Protein AF-A0A486XN55-F1 (afdb_monomer)

pLDDT: mean 76.51, std 16.98, range [40.28, 93.38]

Nearest PDB structures (foldseek):
  2z3f-assembly1_C  TM=4.431E-01  e=6.919E+00  Schizosaccharomyces pombe
  6ayz-assembly1_A  TM=2.713E-01  e=8.700E+00  Saccharomyces cerevisiae S288C

Radius of gyration: 22.22 Å; Cα contacts (8 Å, |Δi|>4): 182; chains: 1; bounding box: 33×54×76 Å

Solvent-accessible surface area (backbone atoms only — not comparable to full-atom values): 8512 Å² total; per-residue (Å²): 144,79,78,70,64,66,59,56,55,55,53,55,55,53,59,62,59,64,71,68,73,64,95,74,78,81,50,74,65,54,54,60,74,67,59,52,74,82,56,52,79,34,48,48,76,49,76,36,54,36,43,66,66,56,53,53,42,48,79,73,39,101,78,53,82,87,72,74,58,51,49,72,74,38,42,85,31,59,35,27,42,39,37,34,38,32,42,50,31,72,58,69,45,63,50,77,46,75,48,74,52,90,96,50,96,65,63,49,76,43,82,43,68,85,38,67,36,62,61,67,64,90,61,66,52,77,46,77,43,82,74,50,67,41,53,81,66,128

Foldseek 3Di:
DPPPPVVVVVVVVVVVVVVPPPVDDDDPVSQVVPDDPVQCVQKDKDKAWDAPVLVVCVVPDPDRDDDHDDLVRQAQGFIKIKMWMAGQAQAWDWHWDFADDPPDPGTDIDTGDIDGYDRDDPGTDIDMGGDGGHDDHD

Mean predicted aligned error: 12.52 Å

Sequence (138 aa):
MIRLWKSVLFLFCICFFCNVARADGLDLFSHLYLSNKKYAKNIEVHAYLVTKEQVAKLFSEENAEVTQKTNKELYGQEVFLLVRVKNNGEYMSFGLLNCKISNQGVPITIEIGMMPGGGNMKFFHDSVLYIGKGFIPN

Secondary structure (DSSP, 8-state):
--SSHHHHHHHHHHHHHTT----S---HHHHHHT--TTTGGGEEEEEEEEEHHHHHHHHHSTT----PPPHHHHTTSEEEEEEEEEE-SSS-EEEEEEEPPTT-SSPEEEEEEEE--SS---SPEEEEEEEEE-PPP-

Structure (mmCIF, N/CA/C/O backbone):
data_AF-A0A486XN55-F1
#
_entry.id   AF-A0A486XN55-F1
#
loop_
_atom_site.group_PDB
_atom_site.id
_atom_site.type_symbol
_atom_site.label_atom_id
_atom_site.label_alt_id
_atom_site.label_comp_id
_atom_site.label_asym_id
_atom_site.label_entity_id
_atom_site.label_seq_id
_atom_site.pdbx_PDB_ins_code
_atom_site.Cartn_x
_atom_site.Cartn_y
_atom_site.Cartn_z
_atom_site.occupancy
_atom_site.B_iso_or_equiv
_atom_site.auth_seq_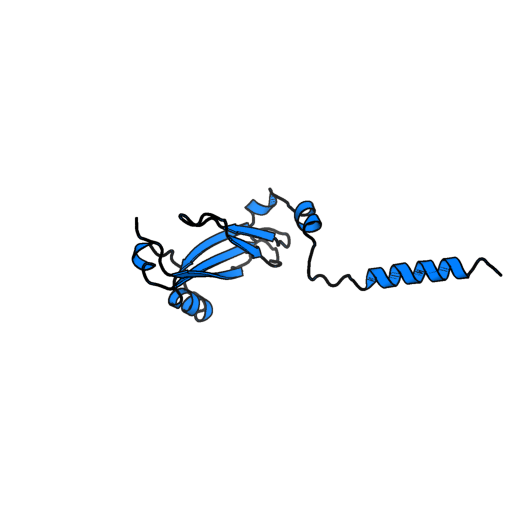id
_atom_site.auth_comp_id
_atom_site.auth_asym_id
_atom_site.auth_atom_id
_atom_site.pdbx_PDB_model_num
ATOM 1 N N . MET A 1 1 ? 5.270 -39.437 -52.676 1.00 54.31 1 MET A N 1
ATOM 2 C CA . MET A 1 1 ? 4.380 -38.448 -52.021 1.00 54.31 1 MET A CA 1
ATOM 3 C C . MET A 1 1 ? 4.280 -38.708 -50.512 1.00 54.31 1 MET A C 1
ATOM 5 O O . MET A 1 1 ? 3.253 -39.169 -50.051 1.00 54.31 1 MET A O 1
ATOM 9 N N . ILE A 1 2 ? 5.345 -38.482 -49.728 1.00 52.91 2 ILE A N 1
ATOM 10 C CA . ILE A 1 2 ? 5.324 -38.726 -48.257 1.00 52.91 2 ILE A CA 1
ATOM 11 C C . ILE A 1 2 ? 5.932 -37.543 -47.463 1.00 52.91 2 ILE A C 1
ATOM 13 O O . ILE A 1 2 ? 5.836 -37.475 -46.242 1.00 52.91 2 ILE A O 1
ATOM 17 N N . ARG A 1 3 ? 6.528 -36.547 -48.139 1.00 52.38 3 ARG A N 1
ATOM 18 C CA . ARG A 1 3 ? 7.307 -35.479 -47.484 1.00 52.38 3 ARG A CA 1
ATOM 19 C C . ARG A 1 3 ? 6.553 -34.180 -47.169 1.00 52.38 3 ARG A C 1
ATOM 21 O O . ARG A 1 3 ? 7.085 -33.393 -46.402 1.00 52.38 3 ARG A O 1
ATOM 28 N N . LEU A 1 4 ? 5.344 -33.956 -47.696 1.00 52.03 4 LEU A N 1
ATOM 29 C CA . LEU A 1 4 ? 4.636 -32.675 -47.506 1.00 52.03 4 LEU A CA 1
ATOM 30 C C . LEU A 1 4 ? 3.799 -32.581 -46.218 1.00 52.03 4 LEU A C 1
ATOM 32 O O . LEU A 1 4 ? 3.558 -31.481 -45.736 1.00 52.03 4 LEU A O 1
ATOM 36 N N . TRP A 1 5 ? 3.365 -33.698 -45.628 1.00 46.31 5 TRP A N 1
ATOM 37 C CA . TRP A 1 5 ? 2.432 -33.651 -44.489 1.00 46.31 5 TRP A CA 1
ATOM 38 C C . TRP A 1 5 ? 3.099 -33.334 -43.146 1.00 46.31 5 TRP A C 1
ATOM 40 O O . TRP A 1 5 ? 2.457 -32.776 -42.260 1.00 46.31 5 TRP A O 1
ATOM 50 N N . LYS A 1 6 ? 4.402 -33.609 -42.999 1.00 44.28 6 LYS A N 1
ATOM 51 C CA . LYS A 1 6 ? 5.136 -33.292 -41.761 1.00 44.28 6 LYS A CA 1
ATOM 52 C C . LYS A 1 6 ? 5.344 -31.785 -41.567 1.00 44.28 6 LYS A C 1
ATOM 54 O O . LYS A 1 6 ? 5.358 -31.323 -40.433 1.00 44.28 6 LYS A O 1
ATOM 59 N N . SER A 1 7 ? 5.447 -31.019 -42.654 1.00 51.88 7 SER A N 1
ATOM 60 C CA . SER A 1 7 ? 5.634 -29.563 -42.596 1.00 51.88 7 SER A CA 1
ATOM 61 C C . SER A 1 7 ? 4.340 -28.803 -42.293 1.00 51.88 7 SER A C 1
ATOM 63 O O . SER A 1 7 ? 4.386 -27.775 -41.626 1.00 51.88 7 SER A O 1
ATOM 65 N N . VAL A 1 8 ? 3.181 -29.326 -42.714 1.00 55.84 8 VAL A N 1
ATOM 66 C CA . VAL A 1 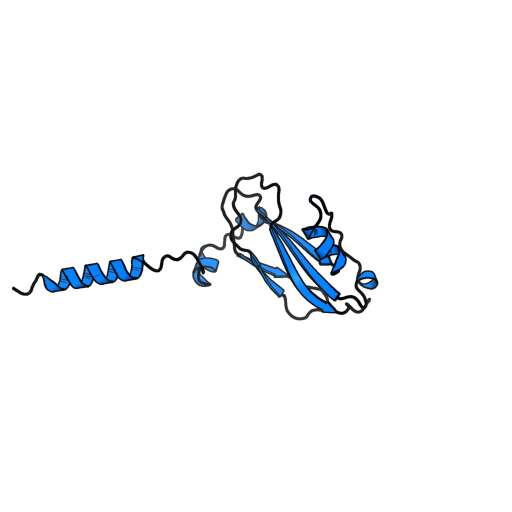8 ? 1.874 -28.706 -42.425 1.00 55.84 8 VAL A CA 1
ATOM 67 C C . VAL A 1 8 ? 1.477 -28.905 -40.958 1.00 55.84 8 VAL A C 1
ATOM 69 O O . VAL A 1 8 ? 0.952 -27.982 -40.339 1.00 55.84 8 VAL A O 1
ATOM 72 N N . LEU A 1 9 ? 1.806 -30.060 -40.364 1.00 52.72 9 LEU A N 1
ATOM 73 C CA . LEU A 1 9 ? 1.571 -30.300 -38.935 1.00 52.72 9 LEU A CA 1
ATOM 74 C C . LEU A 1 9 ? 2.419 -29.376 -38.043 1.00 52.72 9 LEU A C 1
ATOM 76 O O . LEU A 1 9 ? 1.953 -28.920 -37.004 1.00 52.72 9 LEU A O 1
ATOM 80 N N . PHE A 1 10 ? 3.646 -29.060 -38.472 1.00 51.34 10 PHE A N 1
ATOM 81 C CA . PHE A 1 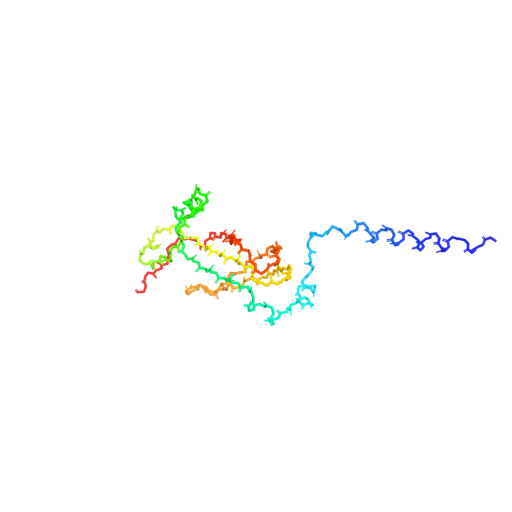10 ? 4.549 -28.187 -37.718 1.00 51.34 10 PHE A CA 1
ATOM 82 C C . PHE A 1 10 ? 4.086 -26.721 -37.724 1.00 51.34 10 PHE A C 1
ATOM 84 O O . PHE A 1 10 ? 4.203 -26.036 -36.710 1.00 51.34 10 PHE A O 1
ATOM 91 N N . LEU A 1 11 ? 3.498 -26.252 -38.833 1.00 50.94 11 LEU A N 1
ATOM 92 C CA . LEU A 1 11 ? 2.933 -24.900 -38.914 1.00 50.94 11 LEU A CA 1
ATOM 93 C C . LEU A 1 11 ? 1.684 -24.734 -38.030 1.00 50.94 11 LEU A C 1
ATOM 95 O O . LEU A 1 11 ? 1.511 -23.688 -37.409 1.00 50.94 11 LEU A O 1
ATOM 99 N N . PHE A 1 12 ? 0.846 -25.770 -37.915 1.00 49.62 12 PHE A N 1
ATOM 100 C CA . PHE A 1 12 ? -0.354 -25.719 -37.071 1.00 49.62 12 PHE A CA 1
ATOM 101 C C . PHE A 1 12 ? -0.039 -25.666 -35.570 1.00 49.62 12 PHE A C 1
ATOM 103 O O . PHE A 1 12 ? -0.765 -25.012 -34.822 1.00 49.62 12 PHE A O 1
ATOM 110 N N . CYS A 1 13 ? 1.063 -26.280 -35.122 1.00 47.88 13 CYS A N 1
ATOM 111 C CA . CYS A 1 13 ? 1.499 -26.165 -33.729 1.00 47.88 13 CYS A CA 1
ATOM 112 C C . CYS A 1 13 ? 1.939 -24.736 -33.382 1.00 47.88 13 CYS A C 1
ATOM 114 O O . CYS A 1 13 ? 1.592 -24.240 -32.315 1.00 47.88 13 CYS A O 1
ATOM 116 N N . ILE A 1 14 ? 2.629 -24.036 -34.287 1.00 52.22 14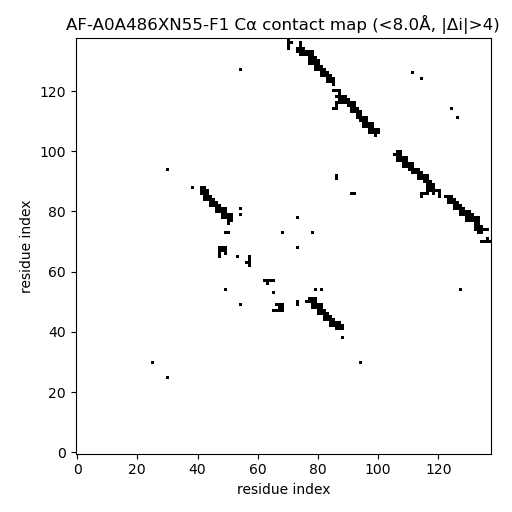 ILE A N 1
ATOM 117 C CA . ILE A 1 14 ? 3.097 -22.664 -34.031 1.00 52.22 14 ILE A CA 1
ATOM 118 C C . ILE A 1 14 ? 1.906 -21.694 -33.936 1.00 52.22 14 ILE A C 1
ATOM 120 O O . ILE A 1 14 ? 1.861 -20.860 -33.036 1.00 52.22 14 ILE A O 1
ATOM 124 N N . CYS A 1 15 ? 0.876 -21.855 -34.773 1.00 47.59 15 CYS A N 1
ATOM 125 C CA . CYS A 1 15 ? -0.307 -20.988 -34.737 1.00 47.59 15 CYS A CA 1
ATOM 126 C C . CYS A 1 15 ? -1.227 -21.221 -33.521 1.00 47.59 15 CYS A C 1
ATOM 128 O O . CYS A 1 15 ? -1.925 -20.290 -33.110 1.00 47.59 15 CYS A O 1
ATOM 130 N N . PHE A 1 16 ? -1.219 -22.418 -32.921 1.00 44.38 16 PHE A N 1
ATOM 131 C CA . PHE A 1 16 ? -1.958 -22.679 -31.678 1.00 44.38 16 PHE A CA 1
ATOM 132 C C . PHE A 1 16 ? -1.262 -22.085 -30.443 1.00 44.38 16 PHE A C 1
ATOM 134 O O . PHE A 1 16 ? -1.945 -21.628 -29.530 1.00 44.38 16 PHE A O 1
ATOM 141 N N . PHE A 1 17 ? 0.074 -22.000 -30.437 1.00 44.97 17 PHE A N 1
ATOM 142 C CA . PHE A 1 17 ? 0.812 -21.309 -29.371 1.00 44.97 17 PHE A CA 1
ATOM 143 C C . PHE A 1 17 ? 0.789 -19.779 -29.511 1.00 44.97 17 PHE A C 1
ATOM 145 O O . PHE A 1 17 ? 0.813 -19.079 -28.502 1.00 44.97 17 PHE A O 1
ATOM 152 N N . CYS A 1 18 ? 0.666 -19.230 -30.724 1.00 42.53 18 CYS A N 1
ATOM 153 C CA . CYS A 1 18 ? 0.608 -17.774 -30.912 1.00 42.53 18 CYS A CA 1
ATOM 154 C C . CYS A 1 18 ? -0.715 -17.120 -30.463 1.00 42.53 18 CYS A C 1
ATOM 156 O O . CYS A 1 18 ? -0.745 -15.905 -30.293 1.00 42.53 18 CYS A O 1
ATOM 158 N N . ASN A 1 19 ? -1.792 -17.882 -30.236 1.00 41.72 19 ASN A N 1
ATOM 159 C CA . ASN A 1 19 ? -3.090 -17.331 -29.809 1.00 41.72 19 ASN A CA 1
ATOM 160 C C . ASN A 1 19 ? -3.344 -17.392 -28.288 1.00 41.72 19 ASN A C 1
ATOM 162 O O . ASN A 1 19 ? -4.409 -16.978 -27.835 1.00 41.72 19 ASN A O 1
ATOM 166 N N . VAL A 1 20 ? -2.368 -17.840 -27.486 1.00 46.12 20 VAL A N 1
ATOM 167 C CA . VAL A 1 20 ? -2.417 -17.774 -26.007 1.00 46.12 20 VAL A CA 1
ATOM 168 C C . VAL A 1 20 ? -1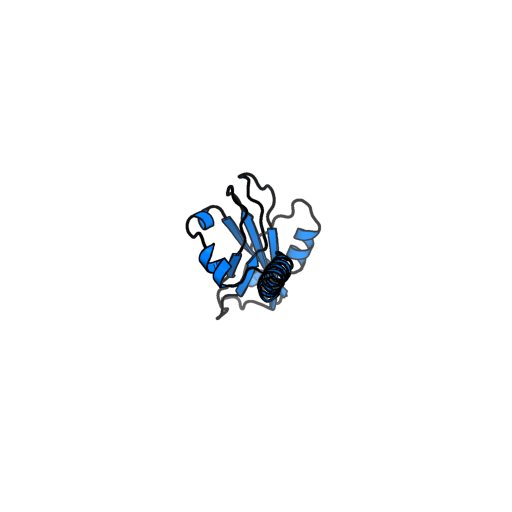.447 -16.710 -25.471 1.00 46.12 20 VAL A C 1
ATOM 170 O O . VAL A 1 20 ? -0.969 -16.773 -24.350 1.00 46.12 20 VAL A O 1
ATOM 173 N N . ALA A 1 21 ? -1.182 -15.668 -26.258 1.00 43.88 21 ALA A N 1
ATOM 174 C CA . ALA A 1 21 ? -0.660 -14.406 -25.742 1.00 43.88 21 ALA A CA 1
ATOM 175 C C . ALA A 1 21 ? -1.834 -13.474 -25.398 1.00 43.88 21 ALA A C 1
ATOM 177 O O . ALA A 1 21 ? -1.930 -12.352 -25.889 1.00 43.88 21 ALA A O 1
ATOM 178 N N . ARG A 1 22 ? -2.769 -13.952 -24.567 1.00 40.28 22 ARG A N 1
ATOM 179 C CA . ARG A 1 22 ? -3.557 -13.035 -23.744 1.00 40.28 22 ARG A CA 1
ATOM 180 C C . ARG A 1 22 ? -2.653 -12.665 -22.580 1.00 40.28 22 ARG A C 1
ATOM 182 O O . ARG A 1 22 ? -2.335 -13.512 -21.756 1.00 40.28 22 ARG A O 1
ATOM 189 N N . ALA A 1 23 ? -2.193 -11.421 -22.577 1.00 40.66 23 ALA A N 1
ATOM 190 C CA . ALA A 1 23 ? -1.371 -10.824 -21.534 1.00 40.66 23 ALA A CA 1
ATOM 191 C C . ALA A 1 23 ? -2.187 -10.550 -20.254 1.00 40.66 23 ALA A C 1
ATOM 193 O O . ALA A 1 23 ? -2.141 -9.452 -19.717 1.00 40.66 23 ALA A O 1
ATOM 194 N N . ASP A 1 24 ? -2.920 -11.559 -19.785 1.00 43.38 24 ASP A N 1
ATOM 195 C CA . ASP A 1 24 ? -3.616 -11.585 -18.503 1.00 43.38 24 ASP A CA 1
ATOM 196 C C . ASP A 1 24 ? -3.113 -12.825 -17.751 1.00 43.38 24 ASP A C 1
ATOM 198 O O . ASP A 1 24 ? -3.549 -13.945 -18.014 1.00 43.38 24 ASP A O 1
ATOM 202 N N . GLY A 1 25 ? -2.146 -12.628 -16.851 1.00 48.28 25 GLY A N 1
ATOM 203 C CA . GLY A 1 25 ? -1.603 -13.682 -15.988 1.00 48.28 25 GLY A CA 1
ATOM 204 C C . GLY A 1 25 ? -0.185 -14.110 -16.358 1.00 48.28 25 GLY A C 1
ATOM 205 O O . GLY A 1 25 ? 0.028 -15.164 -16.954 1.00 48.28 25 GLY A O 1
ATOM 206 N N . LEU A 1 26 ? 0.806 -13.305 -15.970 1.00 49.56 26 LEU A N 1
ATOM 207 C CA . LEU A 1 26 ? 2.183 -13.791 -15.883 1.00 49.56 26 LEU A CA 1
ATOM 208 C C . LEU A 1 26 ? 2.248 -14.869 -14.789 1.00 49.56 26 LEU A C 1
ATOM 210 O O . LEU A 1 26 ? 1.719 -14.684 -13.696 1.00 49.56 26 LEU A O 1
ATOM 214 N N . ASP A 1 27 ? 2.869 -16.012 -15.082 1.00 59.19 27 ASP A N 1
ATOM 215 C CA . ASP A 1 27 ? 3.014 -17.086 -14.100 1.00 59.19 27 ASP A CA 1
ATOM 216 C C . ASP A 1 27 ? 4.015 -16.709 -12.987 1.00 59.19 27 ASP A C 1
ATOM 218 O O . ASP A 1 27 ? 4.837 -15.795 -13.117 1.00 59.19 27 ASP A O 1
ATOM 222 N N . LEU A 1 28 ? 3.965 -17.427 -11.860 1.00 54.09 28 LEU A N 1
ATOM 223 C CA . LEU A 1 28 ? 4.841 -17.191 -10.703 1.00 54.09 28 LEU A CA 1
ATOM 224 C C . LEU A 1 28 ? 6.341 -17.217 -11.078 1.00 54.09 28 LEU A C 1
ATOM 226 O O . LEU A 1 28 ? 7.147 -16.498 -10.483 1.00 54.09 28 LEU A O 1
ATOM 230 N N . PHE A 1 29 ? 6.720 -18.011 -12.084 1.00 57.38 29 PHE A N 1
ATOM 231 C CA . PHE A 1 29 ? 8.094 -18.095 -12.584 1.00 57.38 29 PHE A CA 1
ATOM 232 C C . PHE A 1 29 ? 8.514 -16.845 -13.361 1.00 57.38 29 PHE A C 1
ATOM 234 O O . PHE A 1 29 ? 9.643 -16.381 -13.204 1.00 57.38 29 PHE A O 1
ATOM 241 N N . SER A 1 30 ? 7.605 -16.247 -14.124 1.00 60.59 30 SER A N 1
ATOM 242 C CA . SER A 1 30 ? 7.807 -14.982 -14.824 1.00 60.59 30 SER A CA 1
ATOM 243 C C . SER A 1 30 ? 7.945 -13.830 -13.832 1.00 60.59 30 SER A C 1
ATOM 245 O O . SER A 1 30 ? 8.832 -12.990 -13.989 1.00 60.59 30 SER A O 1
ATOM 247 N N . HIS A 1 31 ? 7.153 -13.833 -12.752 1.00 61.69 31 HIS A N 1
ATOM 248 C CA . HIS A 1 31 ? 7.315 -12.887 -11.641 1.00 61.69 31 HIS A CA 1
ATOM 249 C C . HIS A 1 31 ? 8.700 -12.995 -10.982 1.00 61.69 31 HIS A C 1
ATOM 251 O O . HIS A 1 31 ? 9.330 -11.976 -10.699 1.00 61.69 31 HIS A O 1
ATOM 257 N N . LEU A 1 32 ? 9.207 -14.214 -10.763 1.00 61.50 32 LEU A N 1
ATOM 258 C CA . LEU A 1 32 ? 10.544 -14.436 -10.201 1.00 61.50 32 LEU A CA 1
ATOM 259 C C . LEU A 1 32 ? 11.664 -14.045 -11.175 1.00 61.50 32 LEU A C 1
ATOM 261 O O . LEU A 1 32 ? 12.648 -13.441 -10.754 1.00 61.50 32 LEU A O 1
ATOM 265 N N . TYR A 1 33 ? 11.517 -14.347 -12.467 1.00 58.50 33 TYR A N 1
ATOM 266 C CA . TYR A 1 33 ? 12.496 -14.000 -13.501 1.00 58.50 33 TYR A CA 1
ATOM 267 C C . TYR A 1 33 ? 12.609 -12.483 -13.711 1.00 58.50 33 TYR A C 1
ATOM 269 O O . TYR A 1 33 ? 13.706 -11.953 -13.879 1.00 58.50 33 TYR A O 1
ATOM 277 N N . LEU A 1 34 ? 11.482 -11.769 -13.639 1.00 65.69 34 LEU A N 1
ATOM 278 C CA . LEU A 1 34 ? 11.414 -10.313 -13.783 1.00 65.69 34 LEU A CA 1
ATOM 279 C C . LEU A 1 34 ? 11.636 -9.562 -12.458 1.00 65.69 34 LEU A C 1
ATOM 281 O O . LEU A 1 34 ? 11.645 -8.329 -12.439 1.00 65.69 34 LEU A O 1
ATOM 285 N N . SER A 1 35 ? 11.852 -10.277 -11.347 1.00 70.50 35 SER A N 1
ATOM 286 C CA . SER A 1 35 ? 12.065 -9.680 -10.027 1.00 70.50 35 SER A CA 1
ATOM 287 C C . SER A 1 35 ? 13.375 -8.887 -9.978 1.00 70.50 35 SER A C 1
ATOM 289 O O . SER A 1 35 ? 14.449 -9.409 -9.668 1.00 70.50 35 SER A O 1
ATOM 291 N N . ASN A 1 36 ? 13.281 -7.574 -10.177 1.00 79.00 36 ASN A N 1
ATOM 292 C CA . ASN A 1 36 ? 14.405 -6.659 -10.042 1.00 79.00 36 ASN A CA 1
ATOM 293 C C . ASN A 1 36 ? 14.383 -5.938 -8.685 1.00 79.00 36 ASN A C 1
ATOM 295 O O . ASN A 1 36 ? 13.821 -4.853 -8.531 1.00 79.00 36 ASN A O 1
ATOM 299 N N . LYS A 1 37 ? 15.085 -6.507 -7.697 1.00 79.00 37 LYS A N 1
ATOM 300 C CA . LYS A 1 37 ? 15.206 -5.913 -6.352 1.00 79.00 37 LYS A CA 1
ATOM 301 C C . LYS A 1 37 ? 15.820 -4.510 -6.360 1.00 79.00 37 LYS A C 1
ATOM 303 O O . LYS A 1 37 ? 15.479 -3.694 -5.512 1.00 79.00 37 LYS A O 1
ATOM 308 N N . LYS A 1 38 ? 16.713 -4.209 -7.313 1.00 85.31 38 LYS A N 1
ATOM 309 C CA . LYS A 1 38 ? 17.305 -2.866 -7.440 1.00 85.31 38 LYS A CA 1
ATOM 310 C C . LYS A 1 38 ? 16.297 -1.849 -7.960 1.00 85.31 38 LYS A C 1
ATOM 312 O O . LYS A 1 38 ? 16.449 -0.673 -7.655 1.00 85.31 38 LYS A O 1
ATOM 317 N N . TYR A 1 39 ? 15.307 -2.286 -8.735 1.00 86.44 39 TYR A N 1
ATOM 318 C CA . TYR A 1 39 ? 14.257 -1.420 -9.258 1.00 86.44 39 TYR A CA 1
ATOM 319 C C . TYR A 1 39 ? 13.183 -1.105 -8.216 1.00 86.44 39 TYR A C 1
ATOM 321 O O . TYR A 1 39 ? 12.607 -0.025 -8.259 1.00 86.44 39 TYR A O 1
ATOM 329 N N . ALA A 1 40 ? 12.972 -1.985 -7.231 1.00 84.62 40 ALA A N 1
ATOM 330 C CA . ALA A 1 40 ? 12.001 -1.772 -6.154 1.00 84.62 40 ALA A CA 1
ATOM 331 C C . ALA A 1 40 ? 12.201 -0.444 -5.396 1.00 84.62 40 ALA A C 1
ATOM 333 O O . ALA A 1 40 ? 11.232 0.130 -4.919 1.00 84.62 40 ALA A O 1
ATOM 334 N N . LYS A 1 41 ? 13.429 0.099 -5.347 1.00 88.81 41 LYS A N 1
ATOM 335 C CA . LYS A 1 41 ? 13.720 1.424 -4.762 1.00 88.81 41 LYS A CA 1
ATOM 336 C C . LYS A 1 41 ? 13.015 2.591 -5.472 1.00 88.81 41 LYS A C 1
ATOM 338 O O . LYS A 1 41 ? 12.932 3.677 -4.915 1.00 88.81 41 LYS A O 1
ATOM 343 N N . ASN A 1 42 ? 12.576 2.376 -6.712 1.00 91.38 42 ASN A N 1
ATOM 344 C CA . ASN A 1 42 ? 11.844 3.352 -7.512 1.00 91.38 42 ASN A CA 1
ATOM 345 C C . ASN A 1 42 ? 10.326 3.239 -7.297 1.00 91.38 42 ASN A C 1
ATOM 347 O O . ASN A 1 42 ? 9.573 3.989 -7.912 1.00 91.38 42 ASN A O 1
ATOM 351 N N . ILE A 1 43 ? 9.870 2.293 -6.473 1.00 90.94 43 ILE A N 1
ATOM 352 C CA . ILE A 1 43 ? 8.465 2.127 -6.123 1.00 90.94 43 ILE A CA 1
ATOM 353 C C . ILE A 1 43 ? 8.238 2.772 -4.762 1.00 90.94 43 ILE A C 1
ATOM 355 O O . ILE A 1 43 ? 8.835 2.387 -3.759 1.00 90.94 43 ILE A O 1
ATOM 359 N N . GLU A 1 44 ? 7.371 3.771 -4.742 1.00 92.88 44 GLU A N 1
ATOM 360 C CA . GLU A 1 44 ? 6.901 4.425 -3.535 1.00 92.88 44 GLU A CA 1
ATOM 361 C C . GLU A 1 44 ? 5.643 3.709 -3.048 1.00 92.88 44 GLU A C 1
ATOM 363 O O . GLU A 1 44 ? 4.709 3.481 -3.819 1.00 92.88 44 GLU A O 1
ATOM 368 N N . VAL A 1 45 ? 5.632 3.328 -1.773 1.00 92.00 45 VAL A N 1
ATOM 369 C CA . VAL A 1 45 ? 4.524 2.602 -1.152 1.00 92.00 45 VAL A CA 1
ATOM 370 C C . VAL A 1 45 ? 4.143 3.311 0.134 1.00 92.00 45 VAL A C 1
ATOM 372 O O . VAL A 1 45 ? 4.977 3.463 1.026 1.00 92.00 45 VAL A O 1
ATOM 375 N N . HIS A 1 46 ? 2.871 3.672 0.254 1.00 92.94 46 HIS A N 1
ATOM 376 C CA . HIS A 1 46 ? 2.273 4.110 1.510 1.00 92.94 46 HIS A CA 1
ATOM 377 C C . HIS A 1 46 ? 1.186 3.128 1.915 1.00 92.94 46 HIS A C 1
ATOM 379 O O . HIS A 1 46 ? 0.372 2.725 1.088 1.00 92.94 46 HIS A O 1
ATOM 385 N N . ALA A 1 47 ? 1.164 2.739 3.183 1.00 91.44 47 ALA A N 1
ATOM 386 C CA . ALA A 1 47 ? 0.164 1.826 3.714 1.00 91.44 47 ALA A CA 1
ATOM 387 C C . ALA A 1 47 ? -0.498 2.447 4.940 1.00 91.44 47 ALA A C 1
ATOM 389 O O . ALA A 1 47 ? 0.193 2.970 5.816 1.00 91.44 47 ALA A O 1
ATOM 390 N N . TYR A 1 48 ? -1.825 2.364 4.996 1.00 92.25 48 TYR A N 1
ATOM 391 C CA . TYR A 1 48 ? -2.626 2.952 6.056 1.00 92.25 48 TYR A CA 1
ATOM 392 C C . TYR A 1 48 ? -3.688 1.980 6.555 1.00 92.25 48 TYR A C 1
ATOM 394 O O . TYR A 1 48 ? -4.324 1.277 5.770 1.00 92.25 48 TYR A O 1
ATOM 402 N N . LEU A 1 49 ? -3.929 1.998 7.863 1.00 91.19 49 LEU A N 1
ATOM 403 C CA . LEU A 1 49 ? -5.147 1.446 8.447 1.00 91.19 49 LEU A CA 1
ATOM 404 C C . LEU A 1 49 ? -6.167 2.574 8.564 1.00 91.19 49 LEU A C 1
ATOM 406 O O . LEU A 1 49 ? -5.919 3.572 9.245 1.00 91.19 49 LEU A O 1
ATOM 410 N N . VAL A 1 50 ? -7.288 2.411 7.873 1.00 92.50 50 VAL A N 1
ATOM 411 C CA . VAL A 1 50 ? -8.296 3.456 7.681 1.00 92.50 50 VAL A CA 1
ATOM 412 C C . VAL A 1 50 ? -9.697 2.928 7.953 1.00 92.50 50 VAL A C 1
ATOM 414 O O . VAL A 1 50 ? -9.943 1.720 7.934 1.00 92.50 50 VAL A O 1
ATOM 417 N N . THR A 1 51 ? -10.621 3.847 8.211 1.00 93.38 51 THR A N 1
ATOM 418 C CA . THR A 1 51 ? -12.042 3.534 8.399 1.00 93.38 51 THR A CA 1
ATOM 419 C C . THR A 1 51 ? -12.784 3.555 7.064 1.00 93.38 51 THR A C 1
ATOM 421 O O . THR A 1 51 ? -12.285 4.072 6.058 1.00 93.38 51 THR A O 1
ATOM 424 N N . LYS A 1 52 ? -14.015 3.037 7.053 1.00 92.62 52 LYS A N 1
ATOM 425 C CA . LYS A 1 52 ? -14.893 3.084 5.876 1.00 92.62 52 LYS A CA 1
ATOM 426 C C . LYS A 1 52 ? -15.120 4.515 5.376 1.00 92.62 52 LYS A C 1
ATOM 428 O O . LYS A 1 52 ? -15.153 4.746 4.171 1.00 92.62 52 LYS A O 1
ATOM 433 N N . GLU A 1 53 ? -15.257 5.474 6.286 1.00 92.00 53 GLU A N 1
ATOM 434 C CA . GLU A 1 53 ? -15.497 6.884 5.971 1.00 92.00 53 GLU A CA 1
ATOM 435 C C . GLU A 1 53 ? -14.290 7.514 5.271 1.00 92.00 53 GLU A C 1
ATOM 437 O O . GLU A 1 53 ? -14.460 8.253 4.305 1.00 92.00 53 GLU A O 1
ATOM 442 N N . GLN A 1 54 ? -13.066 7.189 5.707 1.00 92.19 54 GLN A N 1
ATOM 443 C CA . GLN A 1 54 ? -11.849 7.657 5.035 1.00 92.19 54 GLN A CA 1
ATOM 444 C C . GLN A 1 54 ? -11.712 7.064 3.631 1.00 92.19 54 GLN A C 1
ATOM 446 O O . GLN A 1 54 ? -11.340 7.783 2.708 1.00 92.19 54 GLN A O 1
ATOM 451 N N . VAL A 1 55 ? -12.049 5.781 3.458 1.00 92.50 55 VAL A N 1
ATOM 452 C CA . VAL A 1 55 ? -12.081 5.140 2.135 1.00 92.50 55 VAL A CA 1
ATOM 453 C C . VAL A 1 55 ? -13.098 5.838 1.234 1.00 92.50 55 VAL A C 1
ATOM 455 O O . VAL A 1 55 ? -12.763 6.214 0.116 1.00 92.50 55 VAL A O 1
ATOM 458 N N . ALA A 1 56 ? -14.321 6.066 1.719 1.00 92.69 56 ALA A N 1
ATOM 459 C CA . ALA A 1 56 ? -15.354 6.751 0.946 1.00 92.69 56 ALA A CA 1
ATOM 460 C C . ALA A 1 56 ? -14.898 8.151 0.510 1.00 92.69 56 ALA A C 1
ATOM 462 O O . ALA A 1 56 ? -15.013 8.486 -0.666 1.00 92.69 56 ALA A O 1
ATOM 463 N N . LYS A 1 57 ? -14.309 8.920 1.436 1.00 92.62 57 LYS A N 1
ATOM 464 C CA . LYS A 1 57 ? -13.779 10.259 1.165 1.00 92.62 57 LYS A CA 1
ATOM 465 C C . LYS A 1 57 ? -12.683 10.245 0.096 1.00 92.62 57 LYS A C 1
ATOM 467 O O . LYS A 1 57 ? -12.688 11.091 -0.795 1.00 92.62 57 LYS A O 1
ATOM 472 N N . LEU A 1 58 ? -11.777 9.266 0.164 1.00 91.31 58 LEU A N 1
ATOM 473 C CA . LEU A 1 58 ? -10.671 9.108 -0.782 1.00 91.31 58 LEU A CA 1
ATOM 474 C C . LEU A 1 58 ? -11.146 8.945 -2.229 1.00 91.31 58 LEU A C 1
ATOM 476 O O . LEU A 1 58 ? -10.542 9.506 -3.135 1.00 91.31 58 LEU A O 1
ATOM 480 N N . PHE A 1 59 ? -12.225 8.192 -2.442 1.00 89.19 59 PHE A N 1
ATOM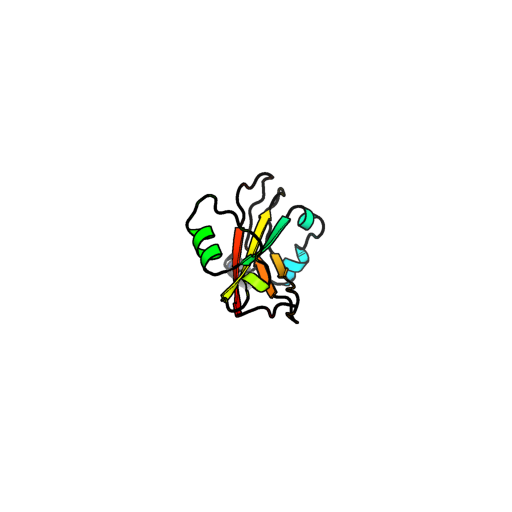 481 C CA . PHE A 1 59 ? -12.760 7.937 -3.781 1.00 89.19 59 PHE A CA 1
ATOM 482 C C . PHE A 1 59 ? -13.796 8.970 -4.243 1.00 89.19 59 PHE A C 1
ATOM 484 O O . PHE A 1 59 ? -14.177 8.952 -5.413 1.00 89.19 59 PHE A O 1
ATOM 491 N N . SER A 1 60 ? -14.258 9.863 -3.361 1.00 91.38 60 SER A N 1
ATOM 492 C CA . SER A 1 60 ? -15.214 10.921 -3.710 1.00 91.38 60 SER A CA 1
ATOM 493 C C . SER A 1 60 ? -14.578 12.292 -3.950 1.00 91.38 60 SER A C 1
ATOM 495 O O . SER A 1 60 ? -15.179 13.114 -4.637 1.00 91.38 60 SER A O 1
ATOM 497 N N . GLU A 1 61 ? -13.404 12.573 -3.377 1.00 90.81 61 GLU A N 1
ATOM 498 C CA . GLU A 1 61 ? -12.764 13.894 -3.427 1.00 90.81 61 GLU A CA 1
ATOM 499 C C . GLU A 1 61 ? -11.411 13.849 -4.156 1.00 90.81 61 GLU A C 1
ATOM 501 O O . GLU A 1 61 ? -10.550 13.031 -3.847 1.00 90.81 61 GLU A O 1
ATOM 506 N N . GLU A 1 62 ? -11.185 14.789 -5.081 1.00 75.94 62 GLU A N 1
ATOM 507 C CA . GLU A 1 62 ? -10.014 14.815 -5.980 1.00 75.94 62 GLU A CA 1
ATOM 508 C C . GLU A 1 62 ? -8.662 14.994 -5.255 1.00 75.94 62 GLU A C 1
ATOM 510 O O . GLU A 1 62 ? -7.616 14.662 -5.804 1.00 75.94 62 GLU A O 1
ATOM 515 N N . ASN A 1 63 ? -8.669 15.475 -4.006 1.00 78.62 63 ASN A N 1
ATOM 516 C CA . ASN A 1 63 ? -7.464 15.721 -3.201 1.00 78.62 63 ASN A CA 1
ATOM 517 C C . ASN A 1 63 ? -7.629 15.279 -1.739 1.00 78.62 63 ASN A C 1
ATOM 519 O O . ASN A 1 63 ? -7.107 15.917 -0.825 1.00 78.62 63 ASN A O 1
ATOM 523 N N . ALA A 1 64 ? -8.387 14.209 -1.494 1.00 82.44 64 ALA A N 1
ATOM 524 C CA . ALA A 1 64 ? -8.525 13.678 -0.145 1.00 82.44 64 ALA A CA 1
ATOM 525 C C . ALA A 1 64 ? -7.168 13.223 0.417 1.00 82.44 64 ALA A C 1
ATOM 527 O O . ALA A 1 64 ? -6.524 12.297 -0.085 1.00 82.44 64 ALA A O 1
ATOM 528 N N . GLU A 1 65 ? -6.752 13.860 1.508 1.00 84.25 65 GLU A N 1
ATOM 529 C CA . GLU A 1 65 ? -5.602 13.415 2.285 1.00 84.25 65 GLU A CA 1
ATOM 530 C C . GLU A 1 65 ? -5.961 12.185 3.119 1.00 84.25 65 GLU A C 1
ATOM 532 O O . GLU A 1 65 ? -7.016 12.117 3.759 1.00 84.25 65 GLU A O 1
ATOM 537 N N . VAL A 1 66 ? -5.043 11.218 3.151 1.00 88.38 66 VAL A N 1
ATOM 538 C CA . VAL A 1 66 ? -5.163 10.041 4.009 1.00 88.38 66 VAL A CA 1
ATOM 539 C C . VAL A 1 66 ? -4.195 10.171 5.169 1.00 88.38 66 VAL A C 1
ATOM 541 O O . VAL A 1 66 ? -2.994 10.350 4.988 1.00 88.38 66 VAL A O 1
ATOM 544 N N . THR A 1 67 ? -4.732 10.034 6.373 1.00 89.38 67 THR A N 1
ATOM 545 C CA . THR A 1 67 ? -3.975 10.029 7.622 1.00 89.38 67 THR A CA 1
ATOM 546 C C . THR A 1 67 ? -4.136 8.686 8.315 1.00 89.38 67 THR A C 1
ATOM 548 O O . THR A 1 67 ? -5.247 8.161 8.427 1.00 89.38 67 THR A O 1
ATOM 551 N N . GLN A 1 68 ? -3.014 8.140 8.792 1.00 89.00 68 GLN A N 1
ATOM 552 C CA . GLN A 1 68 ? -2.987 6.918 9.589 1.00 89.00 68 GLN A CA 1
ATOM 553 C C . GLN A 1 68 ? -3.764 7.131 10.889 1.00 89.00 68 GLN A C 1
ATOM 555 O O . GLN A 1 68 ? -3.433 8.020 11.674 1.00 89.00 68 GLN A O 1
ATOM 560 N N . LYS A 1 69 ? -4.761 6.283 11.137 1.00 85.88 69 LYS A N 1
ATOM 561 C CA . LYS A 1 69 ? -5.522 6.296 12.387 1.00 85.88 69 LYS A CA 1
ATOM 562 C C . LYS A 1 69 ? -4.783 5.555 13.496 1.00 85.88 69 LYS A C 1
ATOM 564 O O . LYS A 1 69 ? -4.066 4.582 13.252 1.00 85.88 69 LYS A O 1
ATOM 569 N N . THR A 1 70 ? -4.958 6.013 14.729 1.00 86.38 70 THR A N 1
ATOM 570 C CA . THR A 1 70 ? -4.439 5.326 15.917 1.00 86.38 70 THR A CA 1
ATOM 571 C C . THR A 1 70 ? -5.281 4.090 16.249 1.00 86.38 70 THR A C 1
ATOM 573 O O . THR A 1 70 ? -6.461 4.022 15.909 1.00 86.38 70 THR A O 1
ATOM 576 N N . ASN A 1 71 ? -4.721 3.123 16.989 1.00 83.94 71 ASN A N 1
ATOM 577 C CA . ASN A 1 71 ? -5.475 1.935 17.427 1.00 83.94 71 ASN A CA 1
ATOM 578 C C . ASN A 1 71 ? -6.743 2.302 18.215 1.00 83.94 71 ASN A C 1
ATOM 580 O O . ASN A 1 71 ? -7.753 1.616 18.102 1.00 83.94 71 ASN A O 1
ATOM 584 N N . LYS A 1 72 ? -6.704 3.398 18.987 1.00 85.31 72 LYS A N 1
ATOM 585 C CA . LYS A 1 72 ? -7.865 3.897 19.738 1.00 85.31 72 LYS A CA 1
ATOM 586 C C . LYS A 1 72 ? -8.971 4.402 18.813 1.00 85.31 72 LYS A C 1
ATOM 588 O O . LYS A 1 72 ? -10.133 4.127 19.072 1.00 85.31 72 LYS A O 1
ATOM 593 N N . GLU A 1 73 ? -8.621 5.105 17.737 1.00 86.38 73 GLU A N 1
ATOM 594 C CA . GLU A 1 73 ? -9.599 5.580 16.747 1.00 86.38 73 GLU A CA 1
ATOM 595 C C . GLU A 1 73 ? -10.183 4.440 15.903 1.00 86.38 73 GLU A C 1
ATOM 597 O O . GLU A 1 73 ? -11.327 4.524 15.469 1.00 86.38 73 GLU A O 1
ATOM 602 N N . LEU A 1 74 ? -9.411 3.373 15.683 1.00 87.69 74 LEU A N 1
ATOM 603 C CA . LEU A 1 74 ? -9.846 2.180 14.949 1.00 87.69 74 LEU A CA 1
ATOM 604 C C . LEU A 1 74 ? -10.637 1.188 15.818 1.00 87.69 74 LEU A C 1
ATOM 606 O O . LEU A 1 74 ? -11.209 0.224 15.302 1.00 87.69 74 LEU A O 1
ATOM 610 N N . TYR A 1 75 ? -10.658 1.382 17.138 1.00 85.06 75 TYR A N 1
ATOM 611 C CA . TYR A 1 75 ? -11.317 0.468 18.060 1.00 85.06 75 TYR A CA 1
ATOM 612 C C . TYR A 1 75 ? -12.834 0.447 17.836 1.00 85.06 75 TYR A C 1
ATOM 614 O O . TYR A 1 75 ? -13.487 1.486 17.768 1.00 85.06 75 TYR A O 1
ATOM 622 N N . GLY A 1 76 ? -13.400 -0.757 17.717 1.00 84.44 76 GLY A N 1
ATOM 623 C CA . GLY A 1 76 ? -14.832 -0.956 17.470 1.00 84.44 76 GLY A CA 1
ATOM 624 C C . GLY A 1 76 ? -15.307 -0.594 16.057 1.00 84.44 76 GLY A C 1
ATOM 625 O O . GLY A 1 76 ? -16.491 -0.759 15.768 1.00 84.44 76 GLY A O 1
ATOM 626 N N . GLN A 1 77 ? -14.412 -0.150 15.169 1.00 88.81 77 GLN A N 1
ATOM 627 C CA . GLN A 1 77 ? -14.743 0.206 13.790 1.00 88.81 77 GLN A CA 1
ATOM 628 C C . GLN A 1 77 ? -14.360 -0.896 12.798 1.00 88.81 77 GLN A C 1
ATOM 630 O O . GLN A 1 77 ? -13.530 -1.762 13.086 1.00 88.81 77 GLN A O 1
ATOM 635 N N . GLU A 1 78 ? -14.976 -0.853 11.615 1.00 91.44 78 GLU A N 1
ATOM 636 C CA . GLU A 1 78 ? -14.505 -1.601 10.449 1.00 91.44 78 GLU A CA 1
ATOM 637 C C . GLU A 1 78 ? -13.211 -0.977 9.945 1.00 91.44 78 GLU A C 1
ATOM 639 O O . GLU A 1 78 ? -13.162 0.214 9.634 1.00 91.44 78 GLU A O 1
ATOM 644 N N . VAL A 1 79 ? -12.167 -1.797 9.875 1.00 90.56 79 VAL A N 1
ATOM 645 C CA . VAL A 1 79 ? -10.839 -1.365 9.466 1.00 90.56 79 VAL A CA 1
ATOM 646 C C . VAL A 1 79 ? -10.538 -1.918 8.084 1.00 90.56 79 VAL A C 1
ATOM 648 O O . VAL A 1 79 ? -10.797 -3.086 7.772 1.00 90.56 79 VAL A O 1
ATOM 651 N N . PHE A 1 80 ? -9.955 -1.058 7.263 1.00 91.94 80 PHE A N 1
ATOM 652 C CA . PHE A 1 80 ? -9.477 -1.362 5.930 1.00 91.94 80 PHE A CA 1
ATOM 653 C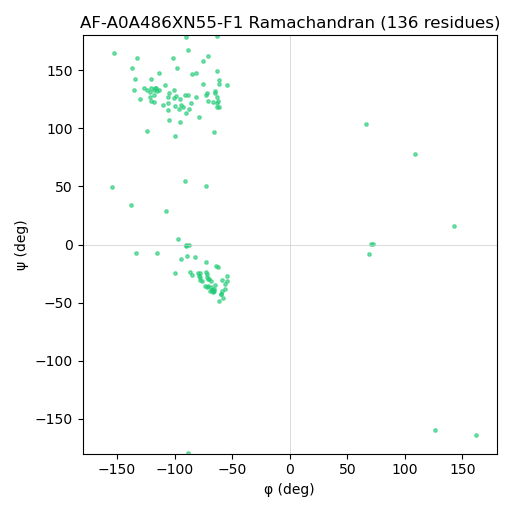 C . PHE A 1 80 ? -7.978 -1.078 5.866 1.00 91.94 80 PHE A C 1
ATOM 655 O O . PHE A 1 80 ? -7.487 -0.116 6.458 1.00 91.94 80 PHE A O 1
ATOM 662 N N . LEU A 1 81 ? -7.254 -1.919 5.139 1.00 91.50 81 LEU A N 1
ATOM 663 C CA . LEU A 1 81 ? -5.888 -1.660 4.720 1.00 91.50 81 LEU A CA 1
ATOM 664 C C . LEU A 1 81 ? -5.944 -0.946 3.370 1.00 91.50 81 LEU A C 1
ATOM 666 O O . LEU A 1 81 ? -6.354 -1.538 2.373 1.00 91.50 81 LEU A O 1
ATOM 670 N N . LEU A 1 82 ? -5.531 0.316 3.348 1.00 93.19 82 LEU A N 1
ATOM 671 C CA . LEU A 1 82 ? -5.268 1.058 2.122 1.00 93.19 82 LEU A CA 1
ATOM 672 C C . LEU A 1 82 ? -3.778 0.959 1.806 1.00 93.19 82 LEU A C 1
ATOM 674 O O . LEU A 1 82 ? -2.949 1.355 2.623 1.00 93.19 82 LEU A O 1
ATOM 678 N N . VAL A 1 83 ? -3.440 0.497 0.608 1.00 93.19 83 VAL A N 1
ATOM 679 C CA . VAL A 1 83 ? -2.080 0.538 0.068 1.00 93.19 83 VAL A CA 1
ATOM 680 C C . VAL A 1 83 ? -2.073 1.400 -1.179 1.00 93.19 83 VAL A C 1
ATOM 682 O O . VAL A 1 83 ? -2.805 1.139 -2.127 1.00 93.19 83 VAL A O 1
ATOM 685 N N . ARG A 1 84 ? -1.241 2.435 -1.160 1.00 92.88 84 ARG A N 1
ATOM 686 C CA . ARG A 1 84 ? -1.054 3.393 -2.244 1.00 92.88 84 ARG A CA 1
ATOM 687 C C . ARG A 1 84 ? 0.319 3.158 -2.840 1.00 92.88 84 ARG A C 1
ATOM 689 O O . ARG A 1 84 ? 1.319 3.265 -2.130 1.00 92.88 84 ARG A O 1
ATOM 696 N N . VAL A 1 85 ? 0.377 2.826 -4.122 1.00 92.25 85 VAL A N 1
ATOM 697 C CA . VAL A 1 85 ? 1.628 2.485 -4.808 1.00 92.25 85 VAL A CA 1
ATOM 698 C C . VAL A 1 85 ? 1.858 3.432 -5.967 1.00 92.25 85 VAL A C 1
ATOM 700 O O . VAL A 1 85 ? 0.950 3.718 -6.740 1.00 92.25 85 VAL A O 1
ATOM 703 N N . LYS A 1 86 ? 3.082 3.927 -6.102 1.00 92.44 86 LYS A N 1
ATOM 704 C CA . LYS A 1 86 ? 3.476 4.811 -7.192 1.00 92.44 86 LYS A CA 1
ATOM 705 C C . LYS A 1 86 ? 4.818 4.379 -7.760 1.00 92.44 86 LYS A C 1
ATOM 707 O O . LYS A 1 86 ? 5.770 4.114 -7.033 1.00 92.44 86 LYS A O 1
ATOM 712 N N . ASN A 1 87 ? 4.887 4.311 -9.084 1.00 92.31 87 ASN A N 1
ATOM 713 C CA . ASN A 1 87 ? 6.099 3.967 -9.810 1.00 92.31 87 ASN A CA 1
ATOM 714 C C . ASN A 1 87 ? 6.825 5.250 -10.239 1.00 92.31 87 ASN A C 1
ATOM 716 O O . ASN A 1 87 ? 6.398 5.937 -11.165 1.00 92.31 87 ASN A O 1
ATOM 720 N N . ASN A 1 88 ? 7.927 5.568 -9.561 1.00 92.25 88 ASN A N 1
ATOM 721 C CA . ASN A 1 88 ? 8.788 6.712 -9.870 1.00 92.25 88 ASN A CA 1
ATOM 722 C C . ASN A 1 88 ? 9.909 6.358 -10.859 1.00 92.25 88 ASN A C 1
ATOM 724 O O . ASN A 1 88 ? 10.724 7.211 -11.200 1.00 92.25 88 ASN A O 1
ATOM 728 N N . GLY A 1 89 ? 9.992 5.104 -11.305 1.00 90.38 89 GLY A N 1
ATOM 729 C CA . GLY A 1 89 ? 11.012 4.673 -12.249 1.00 90.38 89 GLY A CA 1
ATOM 730 C C . GLY A 1 89 ? 10.602 4.849 -13.713 1.00 90.38 89 GLY A C 1
ATOM 731 O O . GLY A 1 89 ? 9.521 5.336 -14.050 1.00 90.38 89 GLY A O 1
ATOM 732 N N . GLU A 1 90 ? 11.505 4.457 -14.605 1.00 89.25 90 GLU A N 1
ATOM 733 C CA . GLU A 1 90 ? 11.355 4.615 -16.057 1.00 89.25 90 GLU A CA 1
ATOM 734 C C . GLU A 1 90 ? 10.565 3.474 -16.714 1.00 89.25 90 GLU A C 1
ATOM 736 O O . GLU A 1 90 ? 9.920 3.674 -17.739 1.00 89.25 90 GLU A O 1
ATOM 741 N N . TYR A 1 91 ? 10.572 2.285 -16.114 1.00 87.88 91 TYR A N 1
ATOM 742 C CA . TYR A 1 91 ? 9.956 1.082 -16.667 1.00 87.88 91 TYR A CA 1
ATOM 743 C C . TYR A 1 91 ? 8.568 0.829 -16.086 1.00 87.88 91 TYR A C 1
ATOM 745 O O . TYR A 1 91 ? 8.281 1.162 -14.933 1.00 87.88 91 TYR A O 1
ATOM 753 N N . MET A 1 92 ? 7.718 0.169 -16.872 1.00 88.31 92 MET A N 1
ATOM 754 C CA . MET A 1 92 ? 6.482 -0.420 -16.366 1.00 88.31 92 MET A CA 1
ATOM 755 C C . MET A 1 92 ? 6.807 -1.477 -15.305 1.00 88.31 92 MET A C 1
ATOM 757 O O . MET A 1 92 ? 7.755 -2.247 -15.458 1.00 88.31 92 MET A O 1
ATOM 761 N N . SER A 1 93 ? 6.036 -1.500 -14.222 1.00 87.56 93 SER A N 1
ATOM 762 C CA . SER A 1 93 ? 6.255 -2.414 -13.101 1.00 87.56 93 SER A CA 1
ATOM 763 C C . SER A 1 93 ? 4.948 -3.009 -12.601 1.00 87.56 93 SER A C 1
ATOM 765 O O . SER A 1 93 ? 3.891 -2.410 -12.735 1.00 87.56 93 SER A O 1
ATOM 767 N N . PHE A 1 94 ? 5.029 -4.209 -12.048 1.00 87.75 94 PHE A N 1
ATOM 768 C CA . PHE A 1 94 ? 3.931 -4.946 -11.431 1.00 87.75 94 PHE A CA 1
ATOM 769 C C . PHE A 1 94 ? 4.543 -5.869 -10.375 1.00 87.75 94 PHE A C 1
ATOM 771 O O . PHE A 1 94 ? 5.759 -6.101 -10.378 1.00 87.75 94 PHE A O 1
ATOM 778 N N . GLY A 1 95 ? 3.732 -6.412 -9.473 1.00 85.81 95 GLY A N 1
ATOM 779 C CA . GLY A 1 95 ? 4.244 -7.387 -8.517 1.00 85.81 95 GLY A CA 1
ATOM 780 C C . GLY A 1 95 ? 3.365 -7.596 -7.301 1.00 85.81 95 GLY A C 1
ATOM 781 O O . GLY A 1 95 ? 2.197 -7.233 -7.280 1.00 85.81 95 GLY A O 1
ATOM 782 N N . LEU A 1 96 ? 3.960 -8.203 -6.278 1.00 86.81 96 LEU A N 1
ATOM 783 C CA . LEU A 1 96 ? 3.289 -8.547 -5.033 1.00 86.81 96 LEU A CA 1
ATOM 784 C C . LEU A 1 96 ? 3.868 -7.723 -3.885 1.00 86.81 96 LEU A C 1
ATOM 786 O O . LEU A 1 96 ? 5.088 -7.660 -3.708 1.00 86.81 96 LEU A O 1
ATOM 790 N N . LEU A 1 97 ? 2.991 -7.143 -3.074 1.00 87.50 97 LEU A N 1
ATOM 791 C CA . LEU A 1 97 ? 3.335 -6.520 -1.805 1.00 87.50 97 LEU A CA 1
ATOM 792 C C . LEU A 1 97 ? 2.900 -7.425 -0.660 1.00 87.50 97 LEU A C 1
ATOM 794 O O . LEU A 1 97 ? 1.761 -7.874 -0.612 1.00 87.50 97 LEU A O 1
ATOM 798 N N . ASN A 1 98 ? 3.808 -7.679 0.280 1.00 88.00 98 ASN A N 1
ATOM 799 C CA . ASN A 1 98 ? 3.496 -8.404 1.507 1.00 88.00 98 ASN A CA 1
ATOM 800 C C . ASN A 1 98 ? 3.426 -7.411 2.665 1.00 88.00 98 ASN A C 1
ATOM 802 O O . ASN A 1 98 ? 4.449 -6.904 3.127 1.00 88.00 98 ASN A O 1
ATOM 806 N N . CYS A 1 99 ? 2.215 -7.139 3.134 1.00 85.25 99 CYS A N 1
ATOM 807 C CA . CYS A 1 99 ? 1.941 -6.204 4.213 1.00 85.25 99 CYS A CA 1
ATOM 808 C C . CYS A 1 99 ? 1.828 -6.951 5.539 1.00 85.25 99 CYS A C 1
ATOM 810 O O . CYS A 1 99 ? 0.923 -7.758 5.746 1.00 85.25 99 CYS A O 1
ATOM 812 N N . LYS A 1 100 ? 2.740 -6.665 6.469 1.00 85.62 100 LYS A N 1
ATOM 813 C CA . LYS A 1 100 ? 2.659 -7.170 7.840 1.00 85.62 100 LYS A CA 1
ATOM 814 C C . LYS A 1 100 ? 1.966 -6.135 8.717 1.00 85.62 100 LYS A C 1
ATOM 816 O O . LYS A 1 100 ? 2.483 -5.033 8.877 1.00 85.62 100 LYS A O 1
ATOM 821 N N . ILE A 1 101 ? 0.840 -6.508 9.316 1.00 83.00 101 ILE A N 1
ATOM 822 C CA . ILE A 1 101 ? 0.159 -5.683 10.313 1.00 83.00 101 ILE A CA 1
ATOM 823 C C . ILE A 1 101 ? 0.507 -6.213 11.704 1.00 83.00 101 ILE A C 1
ATOM 825 O O . ILE A 1 101 ? 0.464 -7.418 11.953 1.00 83.00 101 ILE A O 1
ATOM 829 N N . SER A 1 102 ? 0.878 -5.318 12.619 1.00 75.75 102 SER A N 1
ATOM 830 C CA . SER A 1 102 ? 1.119 -5.676 14.018 1.00 75.75 102 SER A CA 1
ATOM 831 C C . SER A 1 102 ? -0.108 -6.384 14.600 1.00 75.75 102 SER A C 1
ATOM 833 O O . SER A 1 102 ? -1.236 -5.965 14.363 1.00 75.75 102 SER A O 1
ATOM 835 N N . ASN A 1 103 ? 0.113 -7.458 15.358 1.00 71.56 103 ASN A N 1
ATOM 836 C CA . ASN A 1 103 ? -0.926 -8.326 15.934 1.00 71.56 103 ASN A CA 1
ATOM 837 C C . ASN A 1 103 ? -1.697 -9.209 14.932 1.00 71.56 103 ASN A C 1
ATOM 839 O O . ASN A 1 103 ? -2.530 -10.003 15.361 1.00 71.56 103 ASN A O 1
ATOM 843 N N . GLN A 1 104 ? -1.388 -9.155 13.630 1.00 70.44 104 GLN A N 1
ATOM 844 C CA . GLN A 1 104 ? -1.789 -10.196 12.681 1.00 70.44 104 GLN A CA 1
ATOM 845 C C . GLN A 1 104 ? -0.625 -11.164 12.436 1.00 70.44 104 GLN A C 1
ATOM 847 O O . GLN A 1 104 ? 0.500 -10.761 12.142 1.00 70.44 104 GLN A O 1
ATOM 852 N N . GLY A 1 105 ? -0.891 -12.464 12.598 1.00 69.75 105 GLY A N 1
ATOM 853 C CA . GLY A 1 105 ? 0.139 -13.507 12.527 1.00 69.75 105 GLY A CA 1
ATOM 854 C C . GLY A 1 105 ? 0.657 -13.796 11.116 1.00 69.75 105 GLY A C 1
ATOM 855 O O . GLY A 1 105 ? 1.783 -14.269 10.972 1.00 69.75 105 GLY A O 1
ATOM 856 N N . VAL A 1 106 ? -0.131 -13.498 10.079 1.00 79.12 106 VAL A N 1
ATOM 857 C CA . VAL A 1 106 ? 0.202 -13.787 8.676 1.00 79.12 106 VAL A CA 1
ATOM 858 C C . VAL A 1 106 ? 0.213 -12.481 7.875 1.00 79.12 106 VAL A C 1
ATOM 860 O O . VAL A 1 106 ? -0.734 -11.704 8.001 1.00 79.12 106 VAL A O 1
ATOM 863 N N . PRO A 1 107 ? 1.257 -12.207 7.068 1.00 84.19 107 PRO A N 1
ATOM 864 C CA . PRO A 1 107 ? 1.259 -11.069 6.155 1.00 84.19 107 PRO A CA 1
ATOM 865 C C . PRO A 1 107 ? 0.134 -11.168 5.124 1.00 84.19 107 PRO A C 1
ATOM 867 O O . PRO A 1 107 ? -0.139 -12.242 4.593 1.00 84.19 107 PRO A O 1
ATOM 870 N N . ILE A 1 108 ? -0.475 -10.033 4.802 1.00 85.88 108 ILE A N 1
ATOM 871 C CA . ILE A 1 108 ? -1.458 -9.922 3.728 1.00 85.88 108 ILE A CA 1
ATOM 872 C C . ILE A 1 108 ? -0.703 -9.683 2.422 1.00 85.88 108 ILE A C 1
ATOM 874 O O . ILE A 1 108 ? 0.039 -8.707 2.307 1.00 85.88 108 ILE A O 1
ATOM 878 N N . THR A 1 109 ? -0.888 -10.565 1.443 1.00 87.50 109 THR A N 1
ATOM 879 C CA . THR A 1 109 ? -0.342 -10.384 0.094 1.00 87.50 109 THR A CA 1
ATOM 880 C C . THR A 1 109 ? -1.327 -9.595 -0.762 1.00 87.50 109 THR A C 1
ATOM 882 O O . THR A 1 109 ? -2.500 -9.948 -0.850 1.00 87.50 109 THR A O 1
ATOM 885 N N . ILE A 1 110 ? -0.841 -8.534 -1.397 1.00 87.88 110 ILE A N 1
ATOM 886 C CA . ILE A 1 110 ? -1.600 -7.659 -2.288 1.00 87.88 110 ILE A CA 1
ATOM 887 C C . ILE A 1 110 ? -0.933 -7.705 -3.654 1.00 87.88 110 ILE A C 1
ATOM 889 O O . ILE A 1 110 ? 0.261 -7.420 -3.778 1.00 87.88 110 ILE A O 1
ATOM 893 N N . GLU A 1 111 ? -1.701 -8.068 -4.672 1.00 87.69 111 GLU A N 1
ATOM 894 C CA . GLU A 1 111 ? -1.253 -7.991 -6.054 1.00 87.69 111 GLU A CA 1
ATOM 895 C C . GLU A 1 111 ? -1.414 -6.566 -6.575 1.00 87.69 111 GLU A C 1
ATOM 897 O O . GLU A 1 111 ? -2.486 -5.971 -6.489 1.00 87.69 111 GLU A O 1
ATOM 902 N N . ILE A 1 112 ? -0.325 -6.019 -7.104 1.00 87.88 112 ILE A N 1
ATOM 903 C CA . ILE A 1 112 ? -0.288 -4.717 -7.750 1.00 87.88 112 ILE A CA 1
ATOM 904 C C . ILE A 1 112 ? -0.189 -4.956 -9.248 1.00 87.88 112 ILE A C 1
ATOM 906 O O . ILE A 1 112 ? 0.805 -5.505 -9.742 1.00 87.88 112 ILE A O 1
ATOM 910 N N . GLY A 1 113 ? -1.235 -4.528 -9.954 1.00 84.56 113 GLY A N 1
ATOM 911 C CA . GLY A 1 113 ? -1.302 -4.578 -11.407 1.00 84.56 113 GLY A CA 1
ATOM 912 C C . GLY A 1 113 ? -0.231 -3.717 -12.079 1.00 84.56 113 GLY A C 1
ATOM 913 O O . GLY A 1 113 ? 0.580 -3.049 -11.434 1.00 84.56 113 GLY A O 1
ATOM 914 N N . MET A 1 114 ? -0.224 -3.729 -13.410 1.00 87.06 114 MET A N 1
ATOM 915 C CA . MET A 1 114 ? 0.762 -2.980 -14.185 1.00 87.06 114 MET A CA 1
ATOM 916 C C . MET A 1 114 ? 0.640 -1.468 -13.957 1.00 87.06 114 MET A C 1
ATOM 918 O O . MET A 1 114 ? -0.363 -0.841 -14.289 1.00 87.06 114 MET A O 1
ATOM 922 N N . MET A 1 115 ? 1.711 -0.878 -13.436 1.00 88.94 115 MET A N 1
ATOM 923 C CA . MET A 1 115 ? 1.893 0.553 -13.242 1.00 88.94 115 MET A CA 1
ATOM 924 C C . MET A 1 115 ? 2.867 1.080 -14.298 1.00 88.94 115 MET A C 1
ATOM 926 O O . MET A 1 115 ? 4.014 0.612 -14.354 1.00 88.94 115 MET A O 1
ATOM 930 N N . PRO A 1 116 ? 2.475 2.060 -15.129 1.00 87.25 116 PRO A N 1
ATOM 931 C CA . PRO A 1 116 ? 3.388 2.622 -16.114 1.00 87.25 116 PRO A CA 1
ATOM 932 C C . PRO A 1 116 ? 4.580 3.311 -15.433 1.00 87.25 116 PRO A C 1
ATOM 934 O O . PRO A 1 116 ? 4.475 3.805 -14.311 1.00 87.25 116 PRO A O 1
ATOM 937 N N . GLY A 1 117 ? 5.731 3.295 -16.101 1.00 82.56 117 GLY A N 1
ATOM 938 C CA . GLY A 1 117 ? 6.891 4.108 -15.729 1.00 82.56 117 GLY A CA 1
ATOM 939 C C . GLY A 1 117 ? 6.849 5.470 -16.422 1.00 82.56 117 GLY A C 1
ATOM 940 O O . GLY A 1 117 ? 5.941 5.753 -17.203 1.00 82.56 117 GLY A O 1
ATOM 941 N N . GLY A 1 118 ? 7.838 6.316 -16.150 1.00 76.88 118 GLY A N 1
ATOM 942 C CA . GLY A 1 118 ? 7.984 7.614 -16.820 1.00 76.88 118 GLY A CA 1
ATOM 943 C C . GLY A 1 118 ? 8.488 8.747 -15.932 1.00 76.88 118 GLY A C 1
ATOM 944 O O . GLY A 1 118 ? 8.319 9.910 -16.288 1.00 76.88 118 GLY A O 1
ATOM 945 N N . GLY A 1 119 ? 9.061 8.438 -14.765 1.00 63.56 119 GLY A N 1
ATOM 946 C CA . GLY A 1 119 ? 9.775 9.399 -13.916 1.00 63.56 119 GLY A CA 1
ATOM 947 C C . GLY A 1 119 ? 8.928 10.488 -13.243 1.00 63.56 119 GLY A C 1
ATOM 948 O O . GLY A 1 119 ? 9.460 11.209 -12.412 1.00 63.56 119 GLY A O 1
ATOM 949 N N . ASN A 1 120 ? 7.634 10.622 -13.566 1.00 61.94 120 ASN A N 1
ATOM 950 C CA . ASN A 1 120 ? 6.750 11.661 -13.019 1.00 61.94 120 ASN A CA 1
ATOM 951 C C . ASN A 1 120 ? 5.267 11.250 -13.028 1.00 61.94 120 ASN A C 1
ATOM 953 O O . ASN A 1 120 ? 4.390 11.995 -13.476 1.00 61.94 120 ASN A O 1
ATOM 957 N N . MET A 1 121 ? 4.950 10.059 -12.516 1.00 68.38 121 MET A N 1
ATOM 958 C CA . MET A 1 121 ? 3.554 9.738 -12.218 1.00 68.38 121 MET A CA 1
ATOM 959 C C . MET A 1 121 ? 3.025 10.676 -11.134 1.00 68.38 121 MET A C 1
ATOM 961 O O . MET A 1 121 ? 3.565 10.734 -10.032 1.00 68.38 121 MET A O 1
ATOM 965 N N . LYS A 1 122 ? 1.961 11.428 -11.425 1.00 70.81 122 LYS A N 1
ATOM 966 C CA . LYS A 1 122 ? 1.333 12.303 -10.423 1.00 70.81 122 LYS A CA 1
ATOM 967 C C . LYS A 1 122 ? 0.454 11.537 -9.435 1.00 70.81 122 LYS A C 1
ATOM 969 O O . LYS A 1 122 ? 0.280 12.004 -8.317 1.00 70.81 122 LYS A O 1
ATOM 974 N N . PHE A 1 123 ? -0.046 10.367 -9.825 1.00 80.62 123 PHE A N 1
ATOM 975 C CA . PHE A 1 123 ? -1.098 9.663 -9.098 1.00 80.62 123 PHE A CA 1
ATOM 976 C C . PHE A 1 123 ? -0.600 8.355 -8.487 1.00 80.62 123 PHE A C 1
ATOM 978 O O . PHE A 1 123 ? 0.277 7.690 -9.040 1.00 80.62 123 PHE A O 1
ATOM 985 N N . PHE A 1 124 ? -1.180 8.008 -7.342 1.00 87.81 124 PHE A N 1
ATOM 986 C CA . PHE A 1 124 ? -1.028 6.697 -6.728 1.00 87.81 124 PHE A CA 1
ATOM 987 C C . PHE A 1 124 ? -2.041 5.719 -7.322 1.00 87.81 124 PHE A C 1
ATOM 989 O O . PHE A 1 124 ? -3.161 6.094 -7.664 1.00 87.81 124 PHE A O 1
ATOM 996 N N . HIS A 1 125 ? -1.639 4.458 -7.422 1.00 89.00 125 HIS A N 1
ATOM 997 C CA . HIS A 1 125 ? -2.546 3.339 -7.583 1.00 89.00 125 HIS A CA 1
ATOM 998 C C . HIS A 1 125 ? -2.987 2.868 -6.195 1.00 89.00 125 HIS A C 1
ATOM 1000 O O . HIS A 1 125 ? -2.157 2.431 -5.394 1.00 89.00 125 HIS A O 1
ATOM 1006 N N . ASP A 1 126 ? -4.281 2.985 -5.912 1.00 91.06 126 ASP A N 1
ATOM 1007 C CA . ASP A 1 126 ? -4.848 2.714 -4.595 1.00 91.06 126 ASP A CA 1
ATOM 1008 C C . ASP A 1 126 ? -5.507 1.324 -4.573 1.00 91.06 126 ASP A C 1
ATOM 1010 O O . ASP A 1 126 ? -6.361 1.002 -5.396 1.00 91.06 126 ASP A O 1
ATOM 1014 N N . SER A 1 127 ? -5.104 0.490 -3.615 1.00 91.31 127 SER A N 1
ATOM 1015 C CA . SER A 1 127 ? -5.668 -0.833 -3.334 1.00 91.31 127 SER A CA 1
ATOM 1016 C C . SER A 1 127 ? -6.253 -0.850 -1.927 1.00 91.31 127 SER A C 1
ATOM 1018 O O . SER A 1 127 ? -5.572 -0.482 -0.970 1.00 91.31 127 SER A O 1
ATOM 1020 N N . VAL A 1 128 ? -7.506 -1.287 -1.785 1.00 92.12 128 VAL A N 1
ATOM 1021 C CA . VAL A 1 128 ? -8.206 -1.328 -0.493 1.00 92.12 128 VAL A CA 1
ATOM 1022 C C . VAL A 1 128 ? -8.652 -2.745 -0.180 1.00 92.12 128 VAL A C 1
ATOM 1024 O O . VAL A 1 128 ? -9.347 -3.374 -0.974 1.00 92.12 128 VAL A O 1
ATOM 1027 N N . LEU A 1 129 ? -8.280 -3.232 1.002 1.00 91.62 129 LEU A N 1
ATOM 1028 C CA . LEU A 1 129 ? -8.676 -4.542 1.503 1.00 91.62 129 LEU A CA 1
ATOM 1029 C C . LEU A 1 129 ? -9.370 -4.398 2.854 1.00 91.62 129 LEU A C 1
ATOM 1031 O O . LEU A 1 129 ? -8.876 -3.717 3.750 1.00 91.62 129 LEU A O 1
ATOM 1035 N N . TYR A 1 130 ? -10.505 -5.068 3.024 1.00 90.38 130 TYR A N 1
ATOM 1036 C CA . TYR A 1 130 ? -11.145 -5.190 4.330 1.00 90.38 130 TYR A CA 1
ATOM 1037 C C . TYR A 1 130 ? -10.341 -6.146 5.218 1.00 90.38 130 TYR A C 1
ATOM 1039 O O . TYR A 1 130 ? -10.053 -7.267 4.800 1.00 90.38 130 TYR A O 1
ATOM 1047 N N . ILE A 1 131 ? -9.993 -5.720 6.436 1.00 87.38 131 ILE A N 1
ATOM 1048 C CA . ILE A 1 131 ? -9.164 -6.523 7.354 1.00 87.38 131 ILE A CA 1
ATOM 1049 C C . ILE A 1 131 ? -9.885 -6.958 8.635 1.00 87.38 131 ILE A C 1
ATOM 1051 O O . ILE A 1 131 ? -9.335 -7.757 9.390 1.00 87.38 131 ILE A O 1
ATOM 1055 N N . GLY A 1 132 ? -11.106 -6.473 8.884 1.00 84.25 132 GLY A N 1
ATOM 1056 C CA . GLY A 1 132 ? -11.931 -6.888 10.023 1.00 84.25 132 GLY A CA 1
ATOM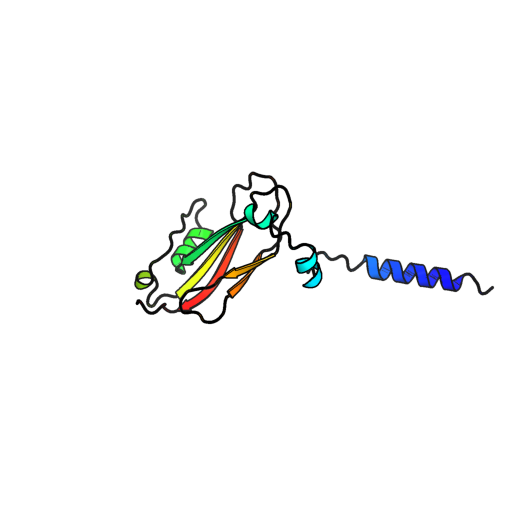 1057 C C . GLY A 1 132 ? -12.415 -5.731 10.897 1.00 84.25 132 GLY A C 1
ATOM 1058 O O . GLY A 1 132 ? -12.463 -4.579 10.467 1.00 84.2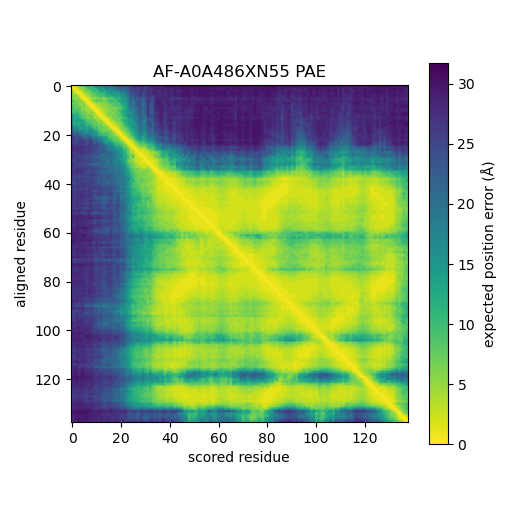5 132 GLY A O 1
ATOM 1059 N N . LYS A 1 133 ? -12.795 -6.047 12.141 1.00 75.19 133 LYS A N 1
ATOM 1060 C CA . LYS A 1 133 ? -13.213 -5.071 13.160 1.00 75.19 133 LYS A CA 1
ATOM 1061 C C . LYS A 1 133 ? -12.240 -5.059 14.336 1.00 75.19 133 LYS A C 1
ATOM 1063 O O . LYS A 1 133 ? -11.944 -6.119 14.874 1.00 75.19 133 LYS A O 1
ATOM 1068 N N . GLY A 1 134 ? -11.830 -3.857 14.747 1.00 61.00 134 GLY A N 1
ATOM 1069 C CA . GLY A 1 134 ? -11.182 -3.564 16.029 1.00 61.00 134 GLY A CA 1
ATOM 1070 C C . GLY A 1 134 ? -9.792 -4.172 16.246 1.00 61.00 134 GLY A C 1
ATOM 1071 O O . GLY A 1 134 ? -9.654 -5.328 16.634 1.00 61.00 134 GLY A O 1
ATOM 1072 N N . PHE A 1 135 ? -8.752 -3.343 16.133 1.00 63.53 135 PHE A N 1
ATOM 1073 C CA . PHE A 1 135 ? -7.496 -3.614 16.835 1.00 63.53 135 PHE A CA 1
ATOM 1074 C C . PHE A 1 135 ? -7.712 -3.365 18.328 1.00 63.53 135 PHE A C 1
ATOM 1076 O O . PHE A 1 135 ? -8.234 -2.318 18.708 1.00 63.53 135 PHE A O 1
ATOM 1083 N N . ILE A 1 136 ? -7.315 -4.315 19.176 1.00 56.06 136 ILE A N 1
ATOM 1084 C CA . ILE A 1 136 ? -7.321 -4.117 20.628 1.00 56.06 136 ILE A CA 1
ATOM 1085 C C . ILE A 1 136 ? -6.261 -3.045 20.939 1.00 56.06 136 ILE A C 1
ATOM 1087 O O . ILE A 1 136 ? -5.107 -3.216 20.530 1.00 56.06 136 ILE A O 1
ATOM 1091 N N . PRO A 1 137 ? -6.616 -1.919 21.583 1.00 56.81 137 PRO A N 1
ATOM 1092 C CA . PRO A 1 137 ? -5.626 -0.936 21.994 1.00 56.81 137 PRO A CA 1
ATOM 1093 C C . PRO A 1 137 ? -4.683 -1.580 23.018 1.00 56.81 137 PRO A C 1
ATOM 1095 O O . PRO A 1 137 ? -5.151 -2.157 23.998 1.00 56.81 137 PRO A O 1
ATOM 1098 N N . ASN A 1 138 ? -3.374 -1.493 22.762 1.00 53.84 138 ASN A N 1
ATOM 1099 C CA . ASN A 1 138 ? -2.351 -1.760 23.776 1.00 53.84 138 ASN A CA 1
ATOM 1100 C C . ASN A 1 138 ? -2.355 -0.648 24.829 1.00 53.84 138 ASN A C 1
ATOM 1102 O O . ASN A 1 138 ? -2.590 0.524 24.439 1.00 53.84 138 ASN A O 1
#